Protein AF-A0A182SXR0-F1 (afdb_monomer_lite)

Sequence (113 aa):
MVGIKQEDDIIKRTIPTSLGARLGFRPLPSEDNVESTLIWYKGTDEKNYKMWTDALDDFLQDYRTPGQVSGRGQNIYNCEYNQPPPKGMVCDVDIKQYGPCTLENHYNYHKSA

Radius of gyration: 16.91 Å; chains: 1; bounding box: 45×30×39 Å

Structure (mmCIF, N/CA/C/O backbone):
data_AF-A0A182SXR0-F1
#
_entry.id   AF-A0A182SXR0-F1
#
loop_
_atom_site.group_PDB
_atom_site.id
_atom_site.type_symbol
_atom_site.label_atom_id
_atom_site.label_alt_id
_atom_site.label_comp_id
_atom_site.label_asym_id
_atom_site.label_entity_id
_atom_site.label_seq_id
_atom_site.pdbx_PDB_ins_code
_atom_site.Cartn_x
_atom_site.Cartn_y
_atom_site.Cartn_z
_atom_site.occupancy
_atom_site.B_iso_or_equiv
_atom_site.auth_seq_id
_atom_site.auth_comp_id
_atom_site.auth_asym_id
_atom_site.auth_atom_id
_atom_site.pdbx_PDB_model_num
ATOM 1 N N . MET A 1 1 ? 16.917 -3.819 10.766 1.00 34.44 1 MET A N 1
ATOM 2 C CA . MET A 1 1 ? 17.094 -2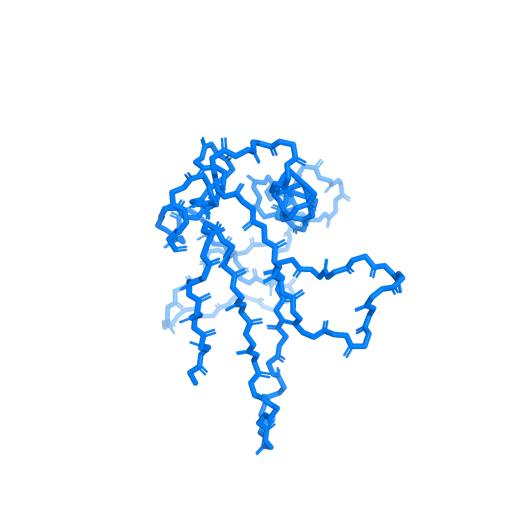.983 9.559 1.00 34.44 1 MET A CA 1
ATOM 3 C C . MET A 1 1 ? 16.959 -3.884 8.346 1.00 34.44 1 MET A C 1
ATOM 5 O O . MET A 1 1 ? 17.563 -4.950 8.353 1.00 34.44 1 MET A O 1
ATOM 9 N N . VAL A 1 2 ? 16.137 -3.505 7.367 1.00 51.69 2 VAL A N 1
ATOM 10 C CA . VAL A 1 2 ? 16.102 -4.169 6.054 1.00 51.69 2 VAL A CA 1
ATOM 11 C C . VAL A 1 2 ? 17.345 -3.712 5.292 1.00 51.69 2 VAL A C 1
ATOM 13 O O . VAL A 1 2 ? 17.584 -2.511 5.197 1.00 51.69 2 VAL A O 1
ATOM 16 N N . GLY A 1 3 ? 18.166 -4.649 4.820 1.00 49.59 3 GLY A N 1
ATOM 17 C CA . GLY A 1 3 ? 19.335 -4.328 4.000 1.00 49.59 3 GLY A CA 1
ATOM 18 C C . GLY A 1 3 ? 18.928 -4.208 2.536 1.00 49.59 3 GLY A C 1
ATOM 19 O O . GLY A 1 3 ? 18.297 -5.126 2.016 1.00 49.59 3 GLY A O 1
ATOM 20 N N . ILE A 1 4 ? 19.279 -3.095 1.888 1.00 57.50 4 ILE A N 1
ATOM 21 C CA . ILE A 1 4 ? 19.123 -2.891 0.443 1.00 57.50 4 ILE A CA 1
ATOM 22 C C . ILE A 1 4 ? 20.521 -2.973 -0.173 1.00 57.50 4 ILE A C 1
ATOM 24 O O . ILE A 1 4 ? 21.400 -2.196 0.200 1.00 57.50 4 ILE A O 1
ATOM 28 N N . LYS A 1 5 ? 20.746 -3.918 -1.092 1.00 57.97 5 LYS A N 1
ATOM 29 C CA . LYS A 1 5 ? 21.943 -3.933 -1.948 1.00 57.97 5 LYS A CA 1
ATOM 30 C C . LYS A 1 5 ? 21.525 -3.733 -3.401 1.00 57.97 5 LYS A C 1
ATOM 32 O O . LYS A 1 5 ? 20.669 -4.470 -3.886 1.00 57.97 5 LYS A O 1
ATOM 37 N N . GLN A 1 6 ? 22.126 -2.742 -4.055 1.00 55.53 6 GLN A N 1
ATOM 38 C CA . GLN A 1 6 ? 21.970 -2.448 -5.478 1.00 55.53 6 GLN A CA 1
ATOM 39 C C . GLN A 1 6 ? 23.182 -3.030 -6.221 1.00 55.53 6 GLN A C 1
ATOM 41 O O . GLN A 1 6 ? 24.306 -2.599 -5.977 1.00 55.53 6 GLN A O 1
ATOM 46 N N . GLU A 1 7 ? 22.963 -3.999 -7.102 1.00 56.66 7 GLU A N 1
ATOM 47 C CA . GLU A 1 7 ? 23.977 -4.536 -8.025 1.00 56.66 7 GLU A CA 1
ATOM 48 C C . GLU A 1 7 ? 23.337 -4.601 -9.415 1.00 56.66 7 GLU A C 1
ATOM 50 O O . GLU A 1 7 ? 22.266 -5.183 -9.545 1.00 56.66 7 GLU A O 1
ATOM 55 N N . ASP A 1 8 ? 23.951 -3.981 -10.426 1.00 57.84 8 ASP A N 1
ATOM 56 C CA . ASP A 1 8 ? 23.526 -4.038 -11.838 1.00 57.84 8 ASP A CA 1
ATOM 57 C C . ASP A 1 8 ? 22.010 -3.826 -12.073 1.00 57.84 8 ASP A C 1
ATOM 59 O O . ASP A 1 8 ? 21.328 -4.682 -12.632 1.00 57.84 8 ASP A O 1
ATOM 63 N N . ASP A 1 9 ? 21.457 -2.692 -11.619 1.00 58.28 9 ASP A N 1
ATOM 64 C CA . ASP A 1 9 ? 20.016 -2.343 -11.648 1.00 58.28 9 ASP A CA 1
ATOM 65 C C . ASP A 1 9 ? 19.075 -3.260 -10.841 1.00 58.28 9 ASP A C 1
ATOM 67 O O . ASP A 1 9 ? 17.868 -3.012 -10.793 1.00 58.28 9 ASP A O 1
ATOM 71 N N . ILE A 1 10 ? 19.599 -4.275 -10.152 1.00 61.50 10 ILE A N 1
ATOM 72 C CA . ILE A 1 10 ? 18.817 -5.210 -9.343 1.00 61.50 10 ILE A CA 1
ATOM 73 C C . ILE A 1 10 ? 18.860 -4.776 -7.878 1.00 61.50 10 ILE A C 1
ATOM 75 O O . ILE A 1 10 ? 19.929 -4.657 -7.273 1.00 61.50 10 ILE A O 1
ATOM 79 N N . ILE A 1 11 ? 17.682 -4.577 -7.285 1.00 65.88 11 ILE A N 1
ATOM 80 C CA . ILE A 1 11 ? 17.546 -4.346 -5.841 1.00 65.88 11 ILE A CA 1
ATOM 81 C C . ILE A 1 11 ? 17.336 -5.670 -5.128 1.00 65.88 11 ILE A C 1
ATOM 83 O O . ILE A 1 11 ? 16.361 -6.346 -5.414 1.00 65.88 11 ILE A O 1
ATOM 87 N N . LYS A 1 12 ? 18.181 -6.000 -4.147 1.00 67.69 12 LYS A N 1
ATOM 88 C CA . LYS A 1 12 ? 17.986 -7.147 -3.246 1.00 67.69 12 LYS A CA 1
ATOM 89 C C . LYS A 1 12 ? 17.578 -6.657 -1.859 1.00 67.69 12 LYS A C 1
ATOM 91 O O . LYS A 1 12 ? 18.322 -5.893 -1.238 1.00 67.69 12 LYS A O 1
ATOM 96 N N . ARG A 1 13 ? 16.420 -7.108 -1.361 1.00 63.44 13 ARG A N 1
ATOM 97 C CA . ARG A 1 13 ? 15.961 -6.862 0.022 1.00 63.44 13 ARG A CA 1
ATOM 98 C C . ARG A 1 13 ? 16.019 -8.152 0.837 1.00 63.44 13 ARG A C 1
ATOM 100 O O . ARG A 1 13 ? 15.570 -9.189 0.366 1.00 63.44 13 ARG A O 1
ATOM 107 N N . THR A 1 14 ? 16.563 -8.089 2.053 1.00 57.59 14 THR A N 1
ATOM 108 C CA . THR A 1 14 ? 16.600 -9.222 2.999 1.00 57.59 14 THR A CA 1
ATOM 109 C C . THR A 1 14 ? 16.179 -8.754 4.389 1.00 57.59 14 THR A C 1
ATOM 111 O O . THR A 1 14 ? 16.625 -7.697 4.852 1.00 57.59 14 THR A O 1
ATOM 114 N N . ILE A 1 15 ? 15.323 -9.532 5.061 1.00 57.50 15 ILE A N 1
ATOM 115 C CA . ILE A 1 15 ? 14.762 -9.188 6.375 1.00 57.50 15 ILE A CA 1
ATOM 116 C C . ILE A 1 15 ? 15.246 -10.194 7.435 1.00 57.50 15 ILE A C 1
ATOM 118 O O . ILE A 1 15 ? 15.019 -11.391 7.274 1.00 57.50 15 ILE A O 1
ATOM 122 N N . PRO A 1 16 ? 15.897 -9.744 8.527 1.00 54.03 16 PRO A N 1
ATOM 123 C CA . PRO A 1 16 ? 16.340 -10.634 9.597 1.00 54.03 16 PRO A CA 1
ATOM 124 C C . PRO A 1 16 ? 15.170 -11.097 10.482 1.00 54.03 16 PRO A C 1
ATOM 126 O O . PRO A 1 16 ? 14.315 -10.301 10.873 1.00 54.03 16 PRO A O 1
ATOM 129 N N . THR A 1 17 ? 15.160 -12.379 10.853 1.00 54.53 17 THR A N 1
ATOM 130 C CA . THR A 1 17 ? 14.196 -12.968 11.796 1.00 54.53 17 THR A CA 1
ATOM 131 C C . THR A 1 17 ? 14.504 -12.523 13.232 1.00 54.53 17 THR A C 1
ATOM 133 O O . THR A 1 17 ? 15.512 -12.929 13.807 1.00 54.53 17 THR A O 1
ATOM 136 N N . SER A 1 18 ? 13.649 -11.681 13.818 1.00 57.00 18 SER A N 1
ATOM 137 C CA . SER A 1 18 ? 13.747 -11.200 15.208 1.00 57.00 18 SER A CA 1
ATOM 138 C C . SER A 1 18 ? 12.995 -12.121 16.185 1.00 57.00 18 SER A C 1
ATOM 140 O O . SER A 1 18 ? 11.863 -12.516 15.910 1.00 57.00 18 SER A O 1
ATOM 142 N N . LEU A 1 19 ? 13.600 -12.433 17.339 1.00 55.53 19 LEU A N 1
ATOM 143 C CA . LEU A 1 19 ? 12.975 -13.127 18.477 1.00 55.53 19 LEU A CA 1
ATOM 144 C C . LEU A 1 19 ? 12.242 -12.100 19.367 1.00 55.53 19 LEU A C 1
ATOM 146 O O . LEU A 1 19 ? 12.757 -11.629 20.375 1.00 55.53 19 LEU A O 1
ATOM 150 N N . GLY A 1 20 ? 11.043 -11.722 18.933 1.00 69.38 20 GLY A N 1
ATOM 151 C CA . GLY A 1 20 ? 10.099 -10.770 19.532 1.00 69.38 20 GLY A CA 1
ATOM 152 C C . GLY A 1 20 ? 8.817 -10.781 18.691 1.00 69.38 20 GLY A C 1
ATOM 153 O O . GLY A 1 20 ? 8.659 -11.700 17.889 1.00 69.38 20 GLY A O 1
ATOM 154 N N . ALA A 1 21 ? 7.902 -9.810 18.833 1.00 70.25 21 ALA A N 1
ATOM 155 C CA . ALA A 1 21 ? 6.721 -9.705 17.961 1.00 70.25 21 ALA A CA 1
ATOM 156 C C . ALA A 1 21 ? 7.094 -9.995 16.493 1.00 70.25 21 ALA A C 1
ATOM 158 O O . ALA A 1 21 ? 8.027 -9.399 15.949 1.00 70.25 21 ALA A O 1
ATOM 159 N N . ARG A 1 22 ? 6.423 -10.983 15.887 1.00 70.25 22 ARG A N 1
ATOM 160 C CA . ARG A 1 22 ? 6.780 -11.470 14.552 1.00 70.25 22 ARG A CA 1
ATOM 161 C C . ARG A 1 22 ? 6.489 -10.370 13.540 1.00 70.25 22 ARG A C 1
ATOM 163 O O . ARG A 1 22 ? 5.358 -9.906 13.439 1.00 70.25 22 ARG A O 1
ATOM 170 N N . LEU A 1 23 ? 7.509 -9.976 12.791 1.00 77.44 23 LEU A N 1
ATOM 171 C CA . LEU A 1 23 ? 7.362 -9.060 11.670 1.00 77.44 23 LEU A CA 1
ATOM 172 C C . LEU A 1 23 ? 7.080 -9.875 10.410 1.00 77.44 23 LEU A C 1
ATOM 174 O O . LEU A 1 23 ? 7.801 -10.822 10.102 1.00 77.44 23 LEU A O 1
ATOM 178 N N . GLY A 1 24 ? 6.022 -9.501 9.701 1.00 79.19 24 GLY A N 1
ATOM 179 C CA . GLY A 1 24 ? 5.761 -9.948 8.338 1.00 79.19 24 GLY A CA 1
ATOM 180 C C . GLY A 1 24 ? 6.056 -8.821 7.354 1.00 79.19 24 GLY A C 1
ATOM 181 O O . GLY A 1 24 ? 6.152 -7.658 7.744 1.00 79.19 24 GLY A O 1
ATOM 182 N N . PHE A 1 25 ? 6.179 -9.161 6.076 1.00 84.69 25 PHE A N 1
ATOM 183 C CA . PHE A 1 25 ? 6.319 -8.181 5.004 1.00 84.69 25 PHE A CA 1
ATOM 184 C C . PHE A 1 25 ? 5.356 -8.489 3.858 1.00 84.69 25 PHE A C 1
ATOM 186 O O . 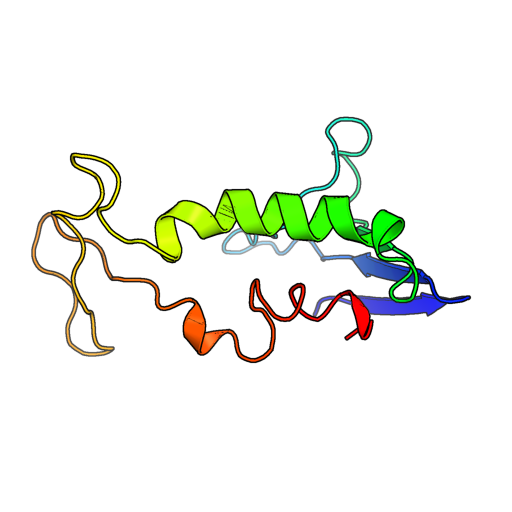PHE A 1 25 ? 4.848 -9.607 3.719 1.00 84.69 25 PHE A O 1
ATOM 193 N N . ARG A 1 26 ? 5.083 -7.459 3.063 1.00 89.50 26 ARG A N 1
ATOM 194 C CA . ARG A 1 26 ? 4.379 -7.521 1.784 1.00 89.50 26 ARG A CA 1
ATOM 195 C C . ARG A 1 26 ? 5.152 -6.659 0.777 1.00 89.50 26 ARG A C 1
ATOM 197 O O . ARG A 1 26 ? 5.754 -5.671 1.208 1.00 89.50 26 ARG A O 1
ATOM 204 N N . PRO A 1 27 ? 5.145 -7.002 -0.522 1.00 89.00 27 PRO A N 1
ATOM 205 C CA . PRO A 1 27 ? 4.527 -8.188 -1.127 1.00 89.00 27 PRO A CA 1
AT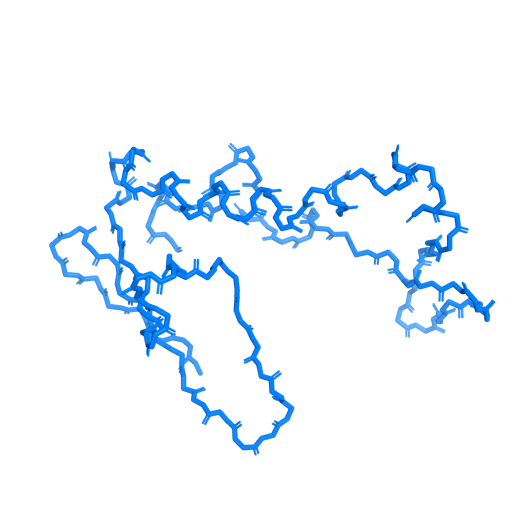OM 206 C C . PRO A 1 27 ? 5.305 -9.478 -0.810 1.00 89.00 27 PRO A C 1
ATOM 208 O O . PRO A 1 27 ? 6.479 -9.424 -0.444 1.00 89.00 27 PRO A O 1
ATOM 211 N N . LEU A 1 28 ? 4.633 -10.629 -0.899 1.00 83.31 28 LEU A N 1
ATOM 212 C CA . LEU A 1 28 ? 5.277 -11.941 -0.768 1.00 83.31 28 LEU A CA 1
ATOM 213 C C . LEU A 1 28 ? 5.759 -12.425 -2.146 1.00 83.31 28 LEU A C 1
ATOM 215 O O . LEU A 1 28 ? 5.103 -12.118 -3.143 1.00 83.31 28 LEU A O 1
ATOM 219 N N . PRO A 1 29 ? 6.888 -13.150 -2.226 1.00 76.50 29 PRO A N 1
ATOM 220 C CA . PRO A 1 29 ? 7.313 -13.808 -3.460 1.00 76.50 29 PRO A CA 1
ATOM 221 C C . PRO A 1 29 ? 6.306 -14.874 -3.897 1.00 76.50 29 PRO A C 1
ATOM 223 O O . PRO A 1 29 ? 5.493 -15.340 -3.102 1.00 76.50 29 PRO A O 1
ATOM 226 N N . SER A 1 30 ? 6.378 -15.256 -5.174 1.00 73.44 30 SER A N 1
ATOM 227 C CA . SER A 1 30 ? 5.577 -16.349 -5.730 1.00 73.44 30 SER A CA 1
ATOM 228 C C . SER A 1 30 ? 5.775 -17.651 -4.950 1.00 73.44 30 SER A C 1
ATOM 230 O O . SER A 1 30 ? 6.857 -17.885 -4.406 1.00 73.44 30 SER A O 1
ATOM 232 N N . GLU A 1 31 ? 4.766 -18.528 -4.978 1.00 69.75 31 GLU A N 1
ATOM 233 C CA . GLU A 1 31 ? 4.773 -19.823 -4.276 1.00 69.75 31 GLU A CA 1
ATOM 234 C C . GLU A 1 31 ? 6.024 -20.678 -4.590 1.00 69.75 31 GLU A C 1
ATOM 236 O O . GLU A 1 31 ? 6.585 -21.338 -3.718 1.00 69.75 31 GLU A O 1
ATOM 241 N N . ASP A 1 32 ? 6.555 -20.565 -5.811 1.00 67.25 32 ASP A N 1
ATOM 242 C CA . ASP A 1 32 ? 7.765 -21.274 -6.249 1.00 67.25 32 ASP A CA 1
ATOM 243 C C . ASP A 1 32 ? 9.068 -20.813 -5.551 1.00 67.25 32 ASP A C 1
ATOM 245 O O . ASP A 1 32 ? 10.103 -21.460 -5.689 1.00 67.25 32 ASP A O 1
ATOM 249 N N . ASN A 1 33 ? 9.041 -19.701 -4.803 1.00 61.50 33 ASN A N 1
ATOM 250 C CA . ASN A 1 33 ? 10.198 -19.091 -4.131 1.00 61.50 33 ASN A CA 1
ATOM 251 C C . ASN A 1 33 ? 9.924 -18.732 -2.650 1.00 61.50 33 ASN A C 1
ATOM 253 O O . ASN A 1 33 ? 10.610 -17.870 -2.088 1.00 61.50 33 ASN A O 1
ATOM 257 N N . VAL A 1 34 ? 8.937 -19.384 -2.017 1.00 58.62 34 VAL A N 1
ATOM 258 C CA . VAL A 1 34 ? 8.401 -19.074 -0.664 1.00 58.62 34 VAL A CA 1
ATOM 259 C C . VAL A 1 34 ? 9.443 -19.125 0.452 1.00 58.62 34 VAL A C 1
ATOM 261 O O . VAL A 1 34 ? 9.330 -18.398 1.437 1.00 58.62 34 VAL A O 1
ATOM 264 N N . GLU A 1 35 ? 10.489 -19.933 0.287 1.00 57.09 35 GLU A N 1
ATOM 265 C CA . GLU A 1 35 ? 11.597 -20.050 1.247 1.00 57.09 35 GLU A CA 1
ATOM 266 C C . GLU A 1 35 ? 12.533 -18.821 1.233 1.00 57.09 35 GLU A C 1
ATOM 268 O O . GLU A 1 35 ? 13.343 -18.637 2.143 1.00 57.09 35 GLU A O 1
ATOM 273 N N . SER A 1 36 ? 12.446 -17.953 0.216 1.00 61.72 36 SER A N 1
ATOM 274 C CA . SER A 1 36 ? 13.298 -16.768 0.103 1.00 61.72 36 SER A CA 1
ATOM 275 C C . SER A 1 36 ? 12.583 -15.509 0.604 1.00 61.72 36 SER A C 1
ATOM 277 O O . SER A 1 36 ? 11.474 -15.190 0.199 1.00 61.72 36 SER A O 1
ATOM 279 N N . THR A 1 37 ? 13.245 -14.716 1.451 1.00 72.00 37 THR A N 1
ATOM 280 C CA . THR A 1 37 ? 12.809 -13.334 1.755 1.00 72.00 37 THR A CA 1
ATOM 281 C C . THR A 1 37 ? 13.285 -12.333 0.697 1.00 72.00 37 THR A C 1
ATOM 283 O O . THR A 1 37 ? 13.277 -11.124 0.932 1.00 72.00 37 THR A O 1
ATOM 286 N N . LEU A 1 38 ? 13.754 -12.835 -0.452 1.00 78.00 38 LEU A N 1
ATOM 287 C CA . LEU A 1 38 ? 14.443 -12.061 -1.470 1.00 78.00 38 LEU A CA 1
ATOM 288 C C . LEU A 1 38 ? 13.445 -11.479 -2.467 1.00 78.00 38 LEU A C 1
ATOM 290 O O . LEU A 1 38 ? 12.874 -12.186 -3.291 1.00 78.00 38 LEU A O 1
ATOM 294 N N . ILE A 1 39 ? 13.318 -10.158 -2.441 1.00 83.44 39 ILE A N 1
ATOM 295 C CA . ILE A 1 39 ? 12.690 -9.395 -3.519 1.00 83.44 39 ILE A CA 1
ATOM 296 C C . ILE A 1 39 ? 13.809 -8.914 -4.429 1.00 83.44 39 ILE A C 1
ATOM 298 O O . ILE A 1 39 ? 14.751 -8.277 -3.947 1.00 83.44 39 ILE A O 1
ATOM 302 N N . TRP A 1 40 ? 13.697 -9.232 -5.717 1.00 83.81 40 TRP A N 1
ATOM 303 C CA . TRP A 1 40 ? 14.602 -8.776 -6.760 1.00 83.81 40 TRP A CA 1
ATOM 304 C C . TRP A 1 40 ? 13.803 -8.299 -7.964 1.00 83.81 40 TRP A C 1
ATOM 306 O O . TRP A 1 40 ? 12.839 -8.943 -8.377 1.00 83.81 40 TRP A O 1
ATOM 316 N N . TYR A 1 41 ? 14.170 -7.129 -8.475 1.00 88.56 41 TYR A N 1
ATOM 317 C CA . TYR A 1 41 ? 13.547 -6.558 -9.658 1.00 88.56 41 TYR A CA 1
ATOM 318 C C . TYR A 1 41 ? 14.438 -5.491 -10.300 1.00 88.56 41 TYR A C 1
ATOM 320 O O . TYR A 1 41 ? 15.361 -4.981 -9.660 1.00 88.56 41 TYR A O 1
ATOM 328 N N . LYS A 1 42 ? 14.109 -5.127 -11.542 1.00 90.25 42 LYS A N 1
ATOM 329 C CA . LYS A 1 42 ? 14.678 -4.013 -12.302 1.00 90.25 42 LYS A CA 1
ATOM 330 C C . LYS A 1 42 ? 13.694 -2.843 -12.336 1.00 90.25 42 LYS A C 1
ATOM 332 O O . LYS A 1 42 ? 12.665 -2.923 -12.998 1.00 90.25 42 LYS A O 1
ATOM 337 N N . GLY A 1 43 ? 14.008 -1.745 -11.646 1.00 90.81 43 GLY A N 1
ATOM 338 C CA . GLY A 1 43 ? 13.101 -0.589 -11.523 1.00 90.81 43 GLY A CA 1
ATOM 339 C C . GLY A 1 43 ? 12.806 0.132 -12.844 1.00 90.81 43 GLY A C 1
ATOM 340 O O . GLY A 1 43 ? 11.754 0.740 -13.000 1.00 90.81 43 GLY A O 1
ATOM 341 N N . THR A 1 44 ? 13.692 0.018 -13.834 1.00 92.88 44 THR A N 1
ATOM 342 C CA . THR A 1 44 ? 13.495 0.600 -15.172 1.00 92.88 44 THR A CA 1
ATOM 343 C C . THR A 1 44 ? 12.647 -0.269 -16.109 1.00 92.88 44 THR A C 1
ATOM 345 O O . THR A 1 44 ? 12.343 0.168 -17.216 1.00 92.88 44 THR A O 1
ATOM 348 N N . ASP A 1 45 ? 12.250 -1.475 -15.688 1.00 93.94 45 ASP A N 1
ATOM 349 C CA . ASP A 1 45 ? 11.399 -2.390 -16.455 1.00 93.94 45 ASP A CA 1
ATOM 350 C C . ASP A 1 45 ? 10.093 -2.664 -15.697 1.00 93.94 45 ASP A C 1
ATOM 352 O O . ASP A 1 45 ? 10.056 -3.444 -14.745 1.00 93.94 45 ASP A O 1
ATOM 356 N N . GLU A 1 46 ? 9.002 -2.033 -16.143 1.00 93.38 46 GLU A N 1
ATOM 357 C CA . GLU A 1 46 ? 7.677 -2.183 -15.532 1.00 93.38 46 GLU A CA 1
ATOM 358 C C . GLU A 1 46 ? 7.240 -3.636 -15.432 1.00 93.38 46 GLU A C 1
ATOM 360 O O . GLU A 1 46 ? 6.787 -4.065 -14.375 1.00 93.38 46 GLU A O 1
ATOM 365 N N . LYS A 1 47 ? 7.453 -4.434 -16.483 1.00 94.19 47 LYS A N 1
ATOM 366 C CA . LYS A 1 47 ? 7.043 -5.844 -16.482 1.00 94.19 47 LYS A CA 1
ATOM 367 C C . LYS A 1 47 ? 7.752 -6.641 -15.394 1.00 94.19 47 LYS A C 1
ATOM 369 O O . LYS A 1 47 ? 7.201 -7.623 -14.908 1.00 94.19 47 LYS A O 1
ATOM 374 N N . ASN A 1 48 ? 8.957 -6.220 -15.021 1.00 91.56 48 ASN A N 1
ATOM 375 C CA . ASN A 1 48 ? 9.772 -6.899 -14.034 1.00 91.56 48 ASN A CA 1
ATOM 376 C C . ASN A 1 48 ? 9.291 -6.627 -12.602 1.00 91.56 48 ASN A C 1
ATOM 378 O O . ASN A 1 48 ? 9.225 -7.555 -11.799 1.00 91.56 48 ASN A O 1
ATOM 382 N N . TYR A 1 49 ? 8.901 -5.385 -12.284 1.00 92.56 49 TYR A N 1
ATOM 383 C CA . TYR A 1 49 ? 8.372 -5.067 -10.955 1.00 92.56 49 TYR A CA 1
ATOM 384 C C . TYR A 1 49 ? 6.856 -5.238 -10.815 1.00 92.56 49 TYR A C 1
ATOM 386 O O . TYR A 1 49 ? 6.358 -5.249 -9.689 1.00 92.56 49 TYR A O 1
ATOM 394 N N . LYS A 1 50 ? 6.124 -5.401 -11.923 1.00 93.75 50 LYS A N 1
ATOM 395 C CA . LYS A 1 50 ? 4.657 -5.457 -11.929 1.00 93.75 50 LYS A CA 1
ATOM 396 C C . LYS A 1 50 ? 4.086 -6.525 -10.998 1.00 93.75 50 LYS A C 1
ATOM 398 O O . LYS A 1 50 ? 3.121 -6.266 -10.293 1.00 93.75 50 LYS A O 1
ATOM 403 N N . MET A 1 51 ? 4.711 -7.702 -10.928 1.00 91.06 51 MET A N 1
ATOM 404 C CA . MET A 1 51 ? 4.244 -8.763 -10.024 1.00 91.06 51 MET A CA 1
ATOM 405 C C . MET A 1 51 ? 4.225 -8.323 -8.550 1.00 91.06 51 MET A C 1
ATOM 407 O O . MET A 1 51 ? 3.369 -8.751 -7.781 1.00 91.06 51 MET A O 1
ATOM 411 N N . TRP A 1 52 ? 5.152 -7.447 -8.154 1.00 91.94 52 TRP A N 1
ATOM 412 C CA . TRP A 1 52 ? 5.259 -6.940 -6.789 1.00 91.94 52 TRP A CA 1
ATOM 413 C C . TRP A 1 52 ? 4.220 -5.860 -6.510 1.00 91.94 52 TRP A C 1
ATOM 415 O O . TRP A 1 52 ? 3.634 -5.838 -5.428 1.00 91.94 52 TRP A O 1
ATOM 425 N N . THR A 1 53 ? 3.984 -4.975 -7.479 1.00 95.31 53 THR A N 1
ATOM 426 C CA . THR 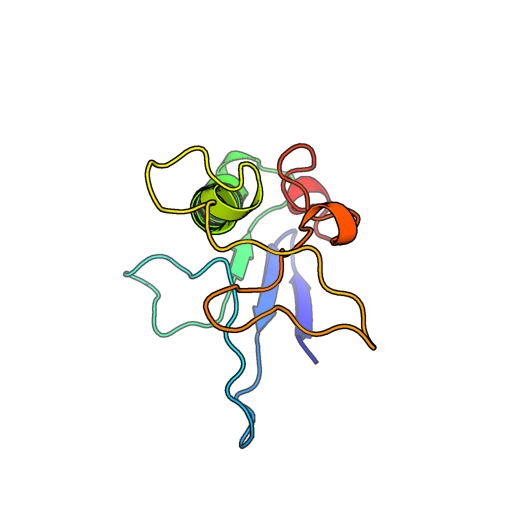A 1 53 ? 2.975 -3.919 -7.356 1.00 95.31 53 THR A CA 1
ATOM 427 C C . THR A 1 53 ? 1.568 -4.500 -7.377 1.00 95.31 53 THR A C 1
ATOM 429 O O . THR A 1 53 ? 0.763 -4.117 -6.539 1.00 95.31 53 THR A O 1
ATOM 432 N N . ASP A 1 54 ? 1.306 -5.497 -8.224 1.00 94.94 54 ASP A N 1
ATOM 433 C CA . ASP A 1 54 ? 0.012 -6.185 -8.295 1.00 94.94 54 ASP A CA 1
ATOM 434 C C . ASP A 1 54 ? -0.306 -6.896 -6.969 1.00 94.94 54 ASP A C 1
ATOM 436 O O . ASP A 1 54 ? -1.388 -6.739 -6.412 1.00 94.94 54 ASP A O 1
ATOM 440 N N . ALA A 1 55 ? 0.673 -7.592 -6.378 1.00 93.19 55 ALA A N 1
ATOM 441 C CA . ALA A 1 55 ? 0.495 -8.227 -5.072 1.00 93.19 55 ALA A CA 1
ATOM 442 C C . ALA A 1 55 ? 0.225 -7.216 -3.937 1.00 93.19 55 ALA A C 1
ATOM 444 O O . ALA A 1 55 ? -0.475 -7.531 -2.970 1.00 93.19 55 ALA A O 1
ATOM 445 N N . LEU A 1 56 ? 0.784 -6.004 -4.022 1.00 94.88 56 LEU A N 1
ATOM 446 C CA . LEU A 1 56 ? 0.460 -4.917 -3.094 1.00 94.88 56 LEU A CA 1
ATOM 447 C C . LEU A 1 56 ? -0.932 -4.342 -3.360 1.00 94.88 56 LEU A C 1
ATOM 449 O O . LEU A 1 56 ? -1.626 -3.995 -2.406 1.00 94.88 56 LEU A O 1
ATOM 453 N N . ASP A 1 57 ? -1.352 -4.267 -4.620 1.00 94.19 57 ASP A N 1
ATOM 454 C CA . ASP A 1 57 ? -2.674 -3.781 -4.998 1.00 94.19 57 ASP A CA 1
ATOM 455 C C . ASP A 1 57 ? -3.784 -4.660 -4.456 1.00 94.19 57 ASP A C 1
ATOM 457 O O . ASP A 1 57 ? -4.720 -4.132 -3.851 1.00 94.19 57 ASP A O 1
ATOM 461 N N . ASP A 1 58 ? -3.624 -5.971 -4.605 1.00 92.06 58 ASP A N 1
ATOM 462 C CA . ASP A 1 58 ? -4.540 -6.969 -4.067 1.00 92.06 58 ASP A CA 1
ATOM 463 C C . ASP A 1 58 ? -4.581 -6.902 -2.535 1.00 92.06 58 ASP A C 1
ATOM 465 O O . ASP A 1 58 ? -5.650 -6.905 -1.924 1.00 92.06 58 ASP A O 1
ATOM 469 N N . PHE A 1 59 ? -3.417 -6.780 -1.888 1.00 91.81 59 PHE A N 1
ATOM 470 C CA . PHE A 1 59 ? -3.337 -6.691 -0.429 1.00 91.81 59 PHE A CA 1
ATOM 471 C C . PHE A 1 59 ? -3.976 -5.407 0.127 1.00 91.81 59 PHE A C 1
ATOM 473 O O . PHE A 1 59 ? -4.617 -5.439 1.177 1.00 91.81 59 PHE A O 1
ATOM 480 N N . LEU A 1 60 ? -3.794 -4.272 -0.554 1.00 92.44 60 LEU A N 1
ATOM 481 C CA . LEU A 1 60 ? -4.258 -2.960 -0.094 1.00 92.44 60 LEU A CA 1
ATOM 482 C C . LEU A 1 60 ? -5.672 -2.602 -0.569 1.00 92.44 60 LEU A C 1
ATOM 484 O O . LEU A 1 60 ? -6.191 -1.554 -0.179 1.00 92.44 60 LEU A O 1
ATOM 488 N N . GLN A 1 61 ? -6.316 -3.447 -1.379 1.00 90.44 61 GLN A N 1
ATOM 489 C CA . GLN A 1 61 ? -7.636 -3.181 -1.953 1.00 90.44 61 GLN A CA 1
ATOM 490 C C . GLN A 1 61 ? -8.683 -2.818 -0.886 1.00 90.44 61 GLN A C 1
ATOM 492 O O . GLN A 1 61 ? -9.345 -1.780 -1.000 1.00 90.44 61 GLN A O 1
ATOM 497 N N . ASP A 1 62 ?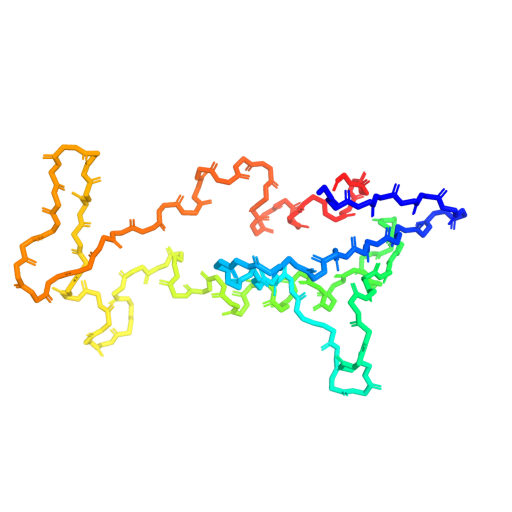 -8.777 -3.622 0.177 1.00 85.19 62 ASP A N 1
ATOM 498 C CA . ASP A 1 62 ? -9.750 -3.432 1.264 1.00 85.19 62 ASP A CA 1
ATOM 499 C C . ASP A 1 62 ? -9.498 -2.139 2.067 1.00 85.19 62 ASP A C 1
ATOM 501 O O . ASP A 1 62 ? -10.422 -1.586 2.665 1.00 85.19 62 ASP A O 1
ATOM 505 N N . TYR A 1 63 ? -8.270 -1.612 2.036 1.00 87.75 63 TYR A N 1
ATOM 506 C CA . TYR A 1 63 ? -7.878 -0.385 2.736 1.00 87.75 63 TYR A CA 1
ATOM 507 C C . TYR A 1 63 ? -8.107 0.891 1.913 1.00 87.75 63 TYR A C 1
ATOM 509 O O . TYR A 1 63 ? -8.238 1.975 2.474 1.00 87.75 63 TYR A O 1
ATOM 517 N N . ARG A 1 64 ? -8.177 0.799 0.578 1.00 86.19 64 ARG A N 1
ATOM 518 C CA . ARG A 1 64 ? -8.478 1.960 -0.290 1.00 86.19 64 ARG A CA 1
ATOM 519 C C . ARG A 1 64 ? -9.942 2.352 -0.259 1.00 86.19 64 ARG A C 1
ATOM 521 O O . ARG A 1 64 ? -10.282 3.517 -0.453 1.00 86.19 64 ARG A O 1
ATOM 528 N N . THR A 1 65 ? -10.802 1.358 -0.080 1.00 78.19 65 THR A N 1
ATOM 529 C CA . THR A 1 65 ? -12.250 1.518 -0.188 1.00 78.19 65 THR A CA 1
ATOM 530 C C . THR A 1 65 ? -12.970 0.874 0.998 1.00 78.19 65 THR A C 1
ATOM 532 O O . THR A 1 65 ? -13.737 -0.080 0.823 1.00 78.19 65 THR A O 1
ATOM 535 N N . PRO A 1 66 ? -12.748 1.396 2.223 1.00 69.38 66 PRO A N 1
ATOM 536 C CA . PRO A 1 66 ? -13.389 0.870 3.420 1.00 69.38 66 PRO A CA 1
ATOM 537 C C . PRO A 1 66 ? -14.909 0.770 3.226 1.00 69.38 66 PRO A C 1
ATOM 539 O O . PRO A 1 66 ? -15.585 1.757 2.940 1.00 69.38 66 PRO A O 1
ATOM 542 N N . GLY A 1 67 ? -15.462 -0.439 3.347 1.00 63.34 67 GLY A N 1
ATOM 543 C CA . GLY A 1 67 ? -16.909 -0.663 3.278 1.00 63.34 67 GLY A CA 1
ATOM 544 C C . GLY A 1 67 ? -17.548 -0.835 1.904 1.00 63.34 67 GLY A C 1
ATOM 545 O O . GLY A 1 67 ? -18.771 -0.951 1.853 1.00 63.34 67 GLY A O 1
ATOM 546 N N . GLN A 1 68 ? -16.776 -0.934 0.816 1.00 62.03 68 GLN A N 1
ATOM 547 C CA . GLN A 1 68 ? -17.340 -1.300 -0.493 1.00 62.03 68 GLN A CA 1
ATOM 548 C C . GLN A 1 68 ? -17.845 -2.751 -0.568 1.00 62.03 68 GLN A C 1
ATOM 550 O O . GLN A 1 68 ? -18.727 -3.054 -1.370 1.00 62.03 68 GLN A O 1
ATOM 555 N N . VAL A 1 69 ? -17.352 -3.639 0.297 1.00 60.03 69 VAL A N 1
ATOM 556 C CA . VAL A 1 69 ? -17.878 -5.002 0.446 1.00 60.03 69 VAL A CA 1
ATOM 557 C C . VAL A 1 69 ? -18.941 -5.010 1.547 1.00 60.03 69 VAL A C 1
ATOM 559 O O . VAL A 1 69 ? -18.681 -4.578 2.676 1.00 60.03 69 VAL A O 1
ATOM 562 N N . SER A 1 70 ? -20.141 -5.509 1.239 1.00 54.22 70 SER A N 1
ATOM 563 C CA . SER A 1 70 ? -21.255 -5.618 2.188 1.00 54.22 70 SER A CA 1
ATOM 564 C C . SER A 1 70 ? -20.813 -6.324 3.478 1.00 54.22 70 SER A C 1
ATOM 566 O O . SER A 1 70 ? -20.366 -7.467 3.470 1.00 54.22 70 SER A O 1
ATOM 568 N N . GLY A 1 71 ? -20.901 -5.606 4.602 1.00 61.25 71 GLY A N 1
ATOM 569 C CA . GLY A 1 71 ? -20.506 -6.092 5.930 1.00 61.25 71 GLY A CA 1
ATOM 570 C C . GLY A 1 71 ? -19.059 -5.798 6.357 1.00 61.25 71 GLY A C 1
ATOM 571 O O . GLY A 1 71 ? -18.758 -5.961 7.535 1.00 61.25 71 GLY A O 1
ATOM 572 N N . ARG A 1 72 ? -18.168 -5.319 5.471 1.00 62.22 72 ARG A N 1
ATOM 573 C CA . ARG A 1 72 ? -16.735 -5.112 5.791 1.00 62.22 72 ARG A CA 1
ATOM 574 C C . ARG A 1 72 ? -16.314 -3.681 6.160 1.00 62.22 72 ARG A C 1
ATOM 576 O O . ARG A 1 72 ? -15.161 -3.481 6.508 1.00 62.22 72 ARG A O 1
ATOM 583 N N . GLY A 1 73 ? -17.218 -2.697 6.153 1.00 65.44 73 GLY A N 1
ATOM 584 C CA . GLY A 1 73 ? -16.908 -1.313 6.579 1.00 65.44 73 GLY A CA 1
ATOM 585 C C . GLY A 1 73 ? -17.736 -0.770 7.736 1.00 65.44 73 GLY A C 1
ATOM 586 O O . GLY A 1 73 ? -17.460 0.314 8.230 1.00 65.44 73 GLY A O 1
ATOM 587 N N . GLN A 1 74 ? -18.744 -1.516 8.191 1.00 73.25 74 GLN A N 1
ATOM 588 C CA . GLN A 1 74 ? -19.659 -1.056 9.246 1.00 73.25 74 GLN A CA 1
ATOM 589 C C . GLN A 1 74 ? -19.004 -1.015 10.634 1.00 73.25 74 GLN A C 1
ATOM 591 O O . GLN A 1 74 ? -19.525 -0.377 11.543 1.00 73.25 74 GLN A O 1
ATOM 596 N N . ASN A 1 75 ? -17.854 -1.677 10.779 1.00 84.69 75 ASN A N 1
ATOM 597 C CA . ASN A 1 75 ? -17.102 -1.765 12.026 1.00 84.69 75 ASN A CA 1
ATOM 598 C C . ASN A 1 75 ? -15.822 -0.918 11.995 1.00 84.69 75 ASN A C 1
ATOM 600 O O . ASN A 1 75 ? -14.943 -1.158 12.811 1.00 84.69 75 ASN A O 1
ATOM 604 N N . ILE A 1 76 ? -15.671 0.027 11.062 1.00 87.12 76 ILE A N 1
ATOM 605 C CA . ILE A 1 76 ? -14.463 0.857 10.953 1.00 87.12 76 ILE A CA 1
ATOM 606 C C . ILE A 1 76 ? -14.681 2.183 11.685 1.00 87.12 76 ILE A C 1
ATOM 608 O O . ILE A 1 76 ? -15.710 2.836 11.518 1.00 87.12 76 ILE A O 1
ATOM 612 N N . TYR A 1 77 ? -13.711 2.571 12.507 1.00 88.38 77 TYR A N 1
ATOM 613 C CA . TYR A 1 77 ? -13.744 3.765 13.342 1.00 88.38 77 TYR A CA 1
ATOM 614 C C . TYR A 1 77 ? -12.468 4.583 13.150 1.00 88.38 77 TYR A C 1
ATOM 616 O O . TYR A 1 77 ? -11.368 4.035 13.171 1.00 88.38 77 TYR A O 1
ATOM 624 N N . ASN A 1 78 ? -12.592 5.902 13.010 1.00 88.50 78 ASN A N 1
ATOM 625 C CA . ASN A 1 78 ? -11.422 6.773 12.956 1.00 88.50 78 ASN A CA 1
ATOM 626 C C . ASN A 1 78 ? -10.826 6.930 14.363 1.00 88.50 78 ASN A C 1
ATOM 628 O O . ASN A 1 78 ? -11.368 7.659 15.195 1.00 88.50 78 ASN A O 1
ATOM 632 N N . CYS A 1 79 ? -9.749 6.202 14.638 1.00 89.06 79 CYS A N 1
ATOM 633 C CA . CYS A 1 79 ? -9.077 6.233 15.931 1.00 89.06 79 CYS A CA 1
ATOM 634 C C . CYS A 1 79 ? -8.073 7.378 16.019 1.00 89.06 79 CYS A C 1
ATOM 636 O O . CYS A 1 79 ? -7.355 7.664 15.065 1.00 89.06 79 CYS A O 1
ATOM 638 N N . GLU A 1 80 ? -7.928 7.933 17.218 1.00 88.62 80 GLU A N 1
ATOM 639 C CA . GLU A 1 80 ? -6.793 8.788 17.562 1.00 88.62 80 GLU A CA 1
ATOM 640 C C . GLU A 1 80 ? -5.923 8.103 18.617 1.00 88.62 80 GLU A C 1
ATOM 642 O O . GLU A 1 80 ? -6.359 7.173 19.295 1.00 88.62 80 GLU A O 1
ATOM 647 N N . TYR A 1 81 ? -4.693 8.587 18.805 1.00 85.62 81 TYR A N 1
ATOM 648 C CA . TYR A 1 81 ? -3.747 8.008 19.767 1.00 85.62 81 TYR A CA 1
ATOM 649 C C . TYR A 1 81 ? -4.334 7.870 21.185 1.00 85.62 81 TYR A C 1
ATOM 651 O O . TYR A 1 81 ? -4.116 6.866 21.857 1.00 85.62 81 TYR A O 1
ATOM 659 N N . ASN A 1 82 ? -5.125 8.857 21.618 1.00 93.56 82 ASN A N 1
ATOM 660 C CA . ASN A 1 82 ? -5.787 8.855 22.926 1.00 93.56 82 ASN A CA 1
ATOM 661 C C . ASN A 1 82 ? -7.250 8.383 22.872 1.00 93.56 82 ASN A C 1
ATOM 663 O O . ASN A 1 82 ? -7.928 8.391 23.899 1.00 93.56 82 ASN A O 1
ATOM 667 N N . GLN A 1 83 ? -7.752 7.992 21.698 1.00 92.88 83 GLN A N 1
ATOM 668 C CA . GLN A 1 83 ? -9.152 7.639 21.487 1.00 92.88 83 GLN A CA 1
ATOM 669 C C . GLN A 1 83 ? -9.268 6.294 20.751 1.00 92.88 83 GLN A C 1
ATOM 671 O O . GLN A 1 83 ? -9.336 6.262 19.518 1.00 92.88 83 GLN A O 1
ATOM 676 N N . PRO A 1 84 ? -9.293 5.176 21.503 1.00 91.06 84 PRO A N 1
ATOM 677 C CA . PRO A 1 84 ? -9.461 3.845 20.931 1.00 91.06 84 PRO A CA 1
ATOM 678 C C . PRO A 1 84 ? -10.879 3.648 20.364 1.00 91.06 84 PRO A C 1
ATOM 680 O O . PRO A 1 84 ? -11.803 4.384 20.730 1.00 91.06 84 PRO A O 1
ATOM 683 N N . PRO A 1 85 ? -11.084 2.635 19.502 1.00 93.56 85 PRO A N 1
ATOM 684 C CA . PRO A 1 85 ? -12.383 2.390 18.902 1.00 93.56 85 PRO A CA 1
ATOM 685 C C . PRO A 1 85 ? -13.370 1.842 19.949 1.00 93.56 85 PRO A C 1
ATOM 687 O O . PRO A 1 85 ? -12.969 1.114 20.865 1.00 93.56 85 PRO A O 1
ATOM 690 N N . PRO A 1 86 ? -14.676 2.137 19.818 1.00 91.81 86 PRO A N 1
ATOM 691 C CA . PRO A 1 86 ? -15.713 1.509 20.627 1.00 91.81 86 PRO A CA 1
ATOM 692 C C . PRO A 1 86 ? -15.726 -0.021 20.485 1.00 91.81 86 PRO A C 1
ATOM 694 O O . PRO A 1 86 ? -15.232 -0.594 19.511 1.00 91.81 86 PRO A O 1
ATOM 697 N N . LYS A 1 87 ? -16.350 -0.711 21.446 1.00 92.19 87 LYS A N 1
ATOM 698 C CA . LYS A 1 87 ? -16.464 -2.176 21.418 1.00 92.19 87 LYS A CA 1
ATOM 699 C C . LYS A 1 87 ? -17.152 -2.646 20.129 1.00 92.19 87 LYS A C 1
ATOM 701 O O . LYS A 1 87 ? -18.260 -2.216 19.829 1.00 92.19 87 LYS A O 1
ATOM 706 N N . GLY A 1 88 ? -16.519 -3.587 19.430 1.00 88.38 88 GLY A N 1
ATOM 707 C CA . GLY A 1 88 ? -17.025 -4.144 18.170 1.00 88.38 88 GLY A CA 1
ATOM 708 C C . GLY A 1 88 ? -16.566 -3.389 16.922 1.00 88.38 88 GLY A C 1
ATOM 709 O O . GLY A 1 88 ? -16.879 -3.828 15.821 1.00 88.38 88 GLY A O 1
ATOM 710 N N . MET A 1 89 ? -15.799 -2.307 17.085 1.00 89.50 89 MET A N 1
ATOM 711 C CA . MET A 1 89 ? -15.178 -1.570 15.990 1.00 89.50 89 MET A CA 1
ATOM 712 C C . MET A 1 89 ? -13.660 -1.782 15.951 1.00 89.50 89 MET A C 1
ATOM 714 O O . MET A 1 89 ? -13.035 -2.163 16.942 1.00 89.50 89 MET A O 1
ATOM 718 N N . VAL A 1 90 ? -13.072 -1.529 14.787 1.00 88.75 90 VAL A N 1
ATOM 719 C CA . VAL A 1 90 ? -11.638 -1.562 14.502 1.00 88.75 90 VAL A CA 1
ATOM 720 C C . VAL A 1 90 ? -11.197 -0.198 13.985 1.00 88.75 90 VAL A C 1
ATOM 722 O O . VAL A 1 90 ? -11.986 0.520 13.373 1.00 88.75 90 VAL A O 1
ATOM 725 N N . CYS A 1 91 ? -9.944 0.169 14.239 1.00 89.38 91 CYS A N 1
ATOM 726 C CA . CYS A 1 91 ? -9.402 1.422 13.730 1.00 89.38 91 CYS A CA 1
ATOM 727 C C . CYS A 1 91 ? -9.267 1.392 12.213 1.00 89.38 91 CYS A C 1
ATOM 729 O O . CYS A 1 91 ? -8.813 0.394 11.650 1.00 89.38 91 CYS A O 1
ATOM 731 N N . ASP A 1 92 ? -9.613 2.507 11.583 1.00 88.25 92 ASP A N 1
ATOM 732 C CA . ASP A 1 92 ? -9.271 2.750 10.193 1.00 88.25 92 ASP A CA 1
ATOM 733 C C . ASP A 1 92 ? -7.748 2.814 10.021 1.00 88.25 92 ASP A C 1
ATOM 735 O O . ASP A 1 92 ? -7.021 3.293 10.897 1.00 88.25 92 ASP A O 1
ATOM 739 N N . VAL A 1 93 ? -7.268 2.316 8.887 1.00 88.94 93 VAL A N 1
ATOM 740 C CA . VAL A 1 93 ? -5.852 2.350 8.519 1.00 88.94 93 VAL A CA 1
ATOM 741 C C . VAL A 1 93 ? -5.727 3.217 7.279 1.00 88.94 93 VAL A C 1
ATOM 743 O O . VAL A 1 93 ? -5.975 2.775 6.159 1.00 88.94 93 VAL A O 1
ATOM 746 N N . ASP A 1 94 ? -5.309 4.462 7.490 1.00 87.56 94 ASP A N 1
ATOM 747 C CA . ASP A 1 94 ? -5.140 5.428 6.412 1.00 87.56 94 ASP A CA 1
ATOM 748 C C . ASP A 1 94 ? -3.832 5.185 5.645 1.00 87.56 94 ASP A C 1
ATOM 750 O O . ASP A 1 94 ? -2.765 5.721 5.955 1.00 87.56 94 ASP A O 1
ATOM 754 N N . ILE A 1 95 ? -3.923 4.371 4.596 1.00 90.19 95 ILE A N 1
ATOM 755 C CA . ILE A 1 95 ? -2.796 4.041 3.714 1.00 90.19 95 ILE A CA 1
ATOM 756 C C . ILE A 1 95 ? -2.266 5.250 2.924 1.00 90.19 95 ILE A C 1
ATOM 758 O O . ILE A 1 95 ? -1.173 5.177 2.362 1.00 90.19 95 ILE A O 1
ATOM 762 N N . LYS A 1 96 ? -2.977 6.389 2.903 1.00 87.69 96 LYS A N 1
ATOM 763 C CA . LYS A 1 96 ? -2.478 7.631 2.280 1.00 87.69 96 LYS A CA 1
ATOM 764 C C . LYS A 1 96 ? -1.284 8.203 3.042 1.00 87.69 96 LYS A C 1
ATOM 766 O O . LYS A 1 96 ? -0.497 8.960 2.481 1.00 87.69 96 LYS A O 1
ATOM 771 N N . GLN A 1 97 ? -1.116 7.815 4.305 1.00 89.88 97 GLN A N 1
ATOM 772 C CA . GLN A 1 97 ? 0.003 8.239 5.144 1.00 89.88 97 GLN A CA 1
ATOM 773 C C . GLN A 1 97 ? 1.313 7.518 4.806 1.00 89.88 97 GLN A C 1
ATOM 775 O O . GLN A 1 97 ? 2.363 7.888 5.327 1.00 89.88 97 GLN A O 1
ATOM 780 N N . TYR A 1 98 ? 1.302 6.522 3.912 1.00 91.56 98 TYR A N 1
ATOM 781 C CA . TYR A 1 98 ? 2.502 5.759 3.540 1.00 91.56 98 TYR A CA 1
ATOM 782 C C . TYR A 1 98 ? 3.457 6.523 2.602 1.00 91.56 98 TYR A C 1
ATOM 784 O O . TYR A 1 98 ? 4.426 5.958 2.090 1.00 91.56 98 TYR A O 1
ATOM 792 N N . GLY A 1 99 ? 3.223 7.820 2.389 1.00 92.50 99 GLY A N 1
ATOM 793 C CA . GLY A 1 99 ? 4.109 8.692 1.626 1.00 92.50 99 GLY A CA 1
ATOM 794 C C . GLY A 1 99 ? 4.160 8.290 0.148 1.00 92.50 99 GLY A C 1
ATOM 795 O O . GLY A 1 99 ? 3.109 8.197 -0.479 1.00 92.50 99 GLY A O 1
ATOM 796 N N . PRO A 1 100 ? 5.346 8.051 -0.447 1.00 93.12 100 PRO A N 1
ATOM 797 C CA . PRO A 1 100 ? 5.456 7.716 -1.870 1.00 93.12 100 PRO A CA 1
ATOM 798 C C . PRO A 1 100 ? 4.967 6.296 -2.208 1.00 93.12 100 PRO A C 1
ATOM 800 O O . PRO A 1 100 ? 4.963 5.913 -3.380 1.00 93.12 100 PRO A O 1
ATOM 803 N N . CYS A 1 101 ? 4.590 5.495 -1.209 1.00 93.50 101 CYS A N 1
ATOM 804 C CA . CYS A 1 101 ? 4.164 4.110 -1.376 1.00 93.50 101 CYS A CA 1
ATOM 805 C C . CYS A 1 101 ? 2.670 4.011 -1.733 1.00 93.50 101 CYS A C 1
ATOM 807 O O . CYS A 1 101 ? 1.895 3.422 -0.982 1.00 93.50 101 CYS A O 1
ATOM 809 N N . THR A 1 102 ? 2.266 4.587 -2.868 1.00 93.44 102 THR A N 1
ATOM 810 C CA . THR A 1 102 ? 0.874 4.557 -3.353 1.00 93.44 102 THR A CA 1
ATOM 811 C C . THR A 1 102 ? 0.724 3.747 -4.638 1.00 93.44 102 THR A C 1
ATOM 813 O O . THR A 1 102 ? 1.705 3.515 -5.353 1.00 93.44 102 THR A O 1
ATOM 816 N N . LEU A 1 103 ? -0.519 3.356 -4.942 1.00 93.38 103 LEU A N 1
ATOM 817 C CA . LEU A 1 103 ? -0.902 2.688 -6.191 1.00 93.38 103 LEU A CA 1
ATOM 818 C C . LEU A 1 103 ? -0.428 3.491 -7.409 1.00 93.38 103 LEU A C 1
ATOM 820 O O . LEU A 1 103 ? 0.271 2.978 -8.276 1.00 93.38 103 LEU A O 1
ATOM 824 N N . GLU A 1 104 ? -0.757 4.782 -7.429 1.00 93.88 104 GLU A N 1
ATOM 825 C CA . GLU A 1 104 ? -0.504 5.690 -8.552 1.00 93.88 104 GLU A CA 1
ATOM 826 C C . GLU A 1 104 ? 0.994 5.916 -8.791 1.00 93.88 104 GLU A C 1
ATOM 828 O O . GLU A 1 104 ? 1.401 6.270 -9.893 1.00 93.88 104 GLU A O 1
ATOM 833 N N . ASN A 1 105 ? 1.821 5.708 -7.763 1.00 94.94 105 ASN A N 1
ATOM 834 C CA . ASN A 1 105 ? 3.273 5.858 -7.825 1.00 94.94 105 ASN A CA 1
ATOM 835 C C . ASN A 1 105 ? 4.010 4.504 -7.904 1.00 94.94 105 ASN A C 1
ATOM 837 O O . ASN A 1 105 ? 5.224 4.442 -7.683 1.00 94.94 105 ASN A O 1
ATOM 841 N N . HIS A 1 106 ? 3.295 3.410 -8.191 1.00 95.31 106 HIS A N 1
ATOM 842 C CA . HIS A 1 106 ? 3.829 2.042 -8.277 1.00 95.31 106 HIS A CA 1
ATOM 843 C C . HIS A 1 106 ? 4.631 1.652 -7.027 1.00 95.31 106 HIS A C 1
ATOM 845 O O . HIS A 1 106 ? 5.692 1.031 -7.115 1.00 95.31 106 HIS A O 1
ATOM 851 N N . TYR A 1 107 ? 4.191 2.122 -5.858 1.00 95.06 107 TYR A N 1
ATOM 852 C CA . TYR A 1 107 ? 4.885 1.975 -4.578 1.00 95.06 107 TYR A CA 1
ATOM 853 C C . TYR A 1 107 ? 6.371 2.348 -4.616 1.00 95.06 107 TYR A C 1
ATOM 855 O O . TYR A 1 107 ? 7.175 1.803 -3.862 1.00 95.06 107 TYR A O 1
ATOM 863 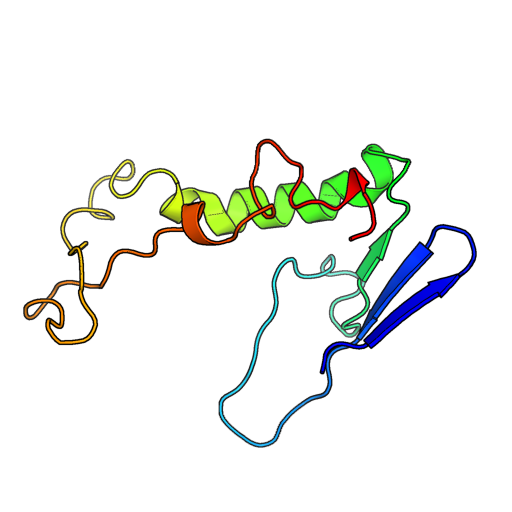N N . ASN A 1 108 ? 6.739 3.266 -5.513 1.00 94.38 108 ASN A N 1
ATOM 864 C CA . ASN A 1 108 ? 8.105 3.706 -5.762 1.00 94.38 108 ASN A CA 1
ATOM 865 C C . ASN A 1 108 ? 9.059 2.643 -6.358 1.00 94.38 108 ASN A C 1
ATOM 867 O O . ASN A 1 108 ? 10.253 2.918 -6.483 1.00 94.38 108 ASN A O 1
ATOM 871 N N . TYR A 1 109 ? 8.564 1.473 -6.794 1.00 93.25 109 TYR A N 1
ATOM 872 C CA . TYR A 1 109 ? 9.394 0.434 -7.432 1.00 93.25 109 TYR A CA 1
ATOM 873 C C . TYR A 1 109 ? 10.086 0.961 -8.693 1.00 93.25 109 TYR A C 1
ATOM 875 O O . TYR A 1 109 ? 11.264 0.703 -8.914 1.00 93.25 109 TYR A O 1
ATOM 883 N N . HIS A 1 110 ? 9.405 1.792 -9.481 1.00 92.75 110 HIS A N 1
ATOM 884 C CA . HIS A 1 110 ? 9.990 2.376 -10.690 1.00 92.75 110 HIS A CA 1
ATOM 885 C C . HIS A 1 110 ? 11.196 3.301 -10.422 1.00 92.75 110 HIS A C 1
ATOM 887 O O . HIS A 1 110 ? 11.988 3.558 -11.327 1.00 92.75 110 HIS A O 1
ATOM 893 N N . LYS A 1 111 ? 11.347 3.815 -9.191 1.00 91.25 111 LYS A N 1
ATOM 894 C CA . LYS A 1 111 ? 12.497 4.643 -8.787 1.00 91.25 111 LYS A CA 1
ATOM 895 C C . LYS A 1 111 ? 13.582 3.860 -8.069 1.00 91.25 111 LYS A C 1
ATOM 897 O O . LYS A 1 111 ? 14.578 4.464 -7.683 1.00 91.25 111 LYS A O 1
ATOM 902 N N . SER A 1 112 ? 13.397 2.557 -7.866 1.00 85.62 112 SER A N 1
ATOM 903 C CA . SER A 1 112 ? 14.342 1.741 -7.108 1.00 85.62 112 SER A CA 1
ATOM 904 C C . SER A 1 112 ? 14.617 2.301 -5.696 1.00 85.62 112 SER A C 1
ATOM 906 O O . SER A 1 112 ? 15.755 2.286 -5.228 1.00 85.62 112 SER A O 1
ATOM 908 N N . ALA A 1 113 ? 13.584 2.836 -5.033 1.00 70.44 113 ALA A N 1
ATOM 909 C CA . ALA A 1 113 ? 13.691 3.570 -3.764 1.00 70.44 113 ALA A CA 1
ATOM 910 C C . ALA A 1 113 ? 13.306 2.742 -2.526 1.00 70.44 113 ALA A C 1
ATOM 912 O O . ALA A 1 113 ? 12.416 1.860 -2.613 1.00 70.44 113 ALA A O 1
#

InterPro domains:
  IPR000402 Sodium/potassium-transporting ATPase subunit beta [PF00287] (23-112)
  IPR038702 Sodium/potassium-transporting ATPase subunit beta superfamily [G3DSA:2.60.40.1660] (5-113)

Foldseek 3Di:
DWDWDDDPQKTWTDDDADPDPGDDDPDADDPVQNVDPTDIFRLQDCVGCVVRLVSVCVVCVCLVDQCPDPPRRPQEDDADPPRAGPPSHDYRDNPVVVPCCDSVNSHVSNVVD

Organism: NCBI:txid74869

Secondary structure (DSSP, 8-state):
--EEEEETTEEEEE----SSS----SSPPPGGGTT---EEEETT-HHHHHHHHHHHHHHHHHHHSTT-STTSSTTEE--BTTBPPPTT-EE---GGGGTT-STTTGGGGGGT-

pLDDT: mean 79.67, std 14.85, range [34.44, 95.31]